Protein AF-A0A2M8KRE9-F1 (afdb_monomer_lite)

Foldseek 3Di:
DDDPVRQDDPNDGDPSVVVVVVVVVCVVVVVVVVVVLVVLVVVLVVQCVPCVPPPVSVVVSVVSVVVSVVVVVVVVVVVVVQVVCCVVVVDPASVPPDPPPPDDPDDD

Radius of gyration: 21.57 Å; chains: 1; bounding box: 61×24×48 Å

pLDDT: mean 78.12, std 12.67, range [42.03, 93.44]

InterPro domains:
  IPR043993 Type IV secretion system pilin [PF18895] (19-81)

Structure (mmCIF, N/CA/C/O backbone):
data_AF-A0A2M8KRE9-F1
#
_entry.id   AF-A0A2M8KRE9-F1
#
loop_
_atom_site.group_PDB
_atom_site.id
_atom_site.type_symbol
_atom_site.label_atom_id
_atom_site.label_alt_id
_atom_site.label_comp_id
_atom_site.label_asym_id
_atom_site.label_entity_id
_atom_site.label_seq_id
_atom_site.pdbx_PDB_ins_code
_atom_site.Cartn_x
_atom_site.Cartn_y
_atom_site.Cartn_z
_atom_site.occupancy
_atom_site.B_iso_or_equiv
_atom_site.auth_seq_id
_atom_site.auth_comp_id
_atom_site.auth_asym_id
_atom_site.auth_atom_id
_atom_site.pdbx_PDB_model_num
ATOM 1 N N . MET A 1 1 ? 14.482 -9.818 -9.247 1.00 49.56 1 MET A N 1
ATOM 2 C CA . MET A 1 1 ? 14.696 -8.693 -8.312 1.00 49.56 1 MET A CA 1
ATOM 3 C C . MET A 1 1 ? 15.951 -7.967 -8.750 1.00 49.56 1 MET A C 1
ATOM 5 O O . MET A 1 1 ? 17.040 -8.507 -8.597 1.00 49.56 1 MET A O 1
ATOM 9 N N . THR A 1 2 ? 15.795 -6.813 -9.393 1.00 62.12 2 THR A N 1
ATOM 10 C CA . THR A 1 2 ? 16.919 -5.951 -9.765 1.00 62.12 2 THR A CA 1
ATOM 11 C C . THR A 1 2 ? 17.538 -5.395 -8.484 1.00 62.12 2 THR A C 1
ATOM 13 O O . THR A 1 2 ? 16.843 -4.934 -7.582 1.00 62.12 2 THR A O 1
ATOM 16 N N . THR A 1 3 ? 18.853 -5.512 -8.353 1.00 73.44 3 THR A N 1
ATOM 17 C CA . THR A 1 3 ? 19.605 -4.929 -7.239 1.00 73.44 3 THR A CA 1
ATOM 18 C C . THR A 1 3 ? 20.504 -3.829 -7.776 1.00 73.44 3 THR A C 1
ATOM 20 O O . THR A 1 3 ? 20.778 -3.772 -8.976 1.00 73.44 3 THR A O 1
ATOM 23 N N . TRP A 1 4 ? 21.006 -2.979 -6.882 1.00 73.62 4 TRP A N 1
ATOM 24 C CA . TRP A 1 4 ? 21.969 -1.931 -7.225 1.00 73.62 4 TRP A CA 1
ATOM 25 C C . TRP A 1 4 ? 23.201 -2.458 -7.977 1.00 73.62 4 TRP A C 1
ATOM 27 O O . TRP A 1 4 ? 23.797 -1.709 -8.734 1.00 73.62 4 TRP A O 1
ATOM 37 N N . SER A 1 5 ? 23.554 -3.740 -7.826 1.00 70.12 5 SER A N 1
ATOM 38 C CA . SER A 1 5 ? 24.690 -4.370 -8.513 1.00 70.12 5 SER A CA 1
ATOM 39 C C . SER A 1 5 ? 24.396 -4.818 -9.947 1.00 70.12 5 SER A C 1
ATOM 41 O O . SER A 1 5 ? 25.319 -4.912 -10.741 1.00 70.12 5 SER A O 1
ATOM 43 N N . ASN A 1 6 ? 23.133 -5.092 -10.290 1.00 76.00 6 ASN A N 1
ATOM 44 C CA . ASN A 1 6 ? 22.752 -5.702 -11.575 1.00 76.00 6 ASN A CA 1
ATOM 45 C C . ASN A 1 6 ? 22.023 -4.727 -12.518 1.00 76.00 6 ASN A C 1
ATOM 47 O O . ASN A 1 6 ? 21.449 -5.143 -13.522 1.00 76.00 6 ASN A O 1
ATOM 51 N N . CYS A 1 7 ? 21.978 -3.435 -12.174 1.00 79.06 7 CYS A N 1
ATOM 52 C CA . CYS A 1 7 ? 21.282 -2.412 -12.961 1.00 79.06 7 CYS A CA 1
ATOM 53 C C . CYS A 1 7 ? 22.228 -1.454 -13.717 1.00 79.06 7 CYS A C 1
ATOM 55 O O . CYS A 1 7 ? 21.768 -0.687 -14.569 1.00 79.06 7 CYS A O 1
ATOM 57 N N . LEU A 1 8 ? 23.537 -1.513 -13.440 1.00 83.62 8 LEU A N 1
ATOM 58 C CA . LEU A 1 8 ? 24.578 -0.760 -14.142 1.00 83.62 8 LEU A CA 1
ATOM 59 C C . LEU A 1 8 ? 25.226 -1.661 -15.196 1.00 83.62 8 LEU A C 1
ATOM 61 O O . LEU A 1 8 ? 25.680 -2.754 -14.870 1.00 83.62 8 LEU A O 1
ATOM 65 N N . ILE A 1 9 ? 25.297 -1.188 -16.437 1.00 77.62 9 ILE A N 1
ATOM 66 C CA . ILE A 1 9 ? 26.113 -1.793 -17.496 1.00 77.62 9 ILE A CA 1
ATOM 67 C C . ILE A 1 9 ? 27.133 -0.725 -17.884 1.00 77.62 9 ILE A C 1
ATOM 69 O O . ILE A 1 9 ? 26.753 0.425 -18.086 1.00 77.62 9 ILE A O 1
ATOM 73 N N . ASP A 1 10 ? 28.423 -1.062 -17.882 1.00 75.06 10 ASP A N 1
ATOM 74 C CA . ASP A 1 10 ? 29.524 -0.149 -18.238 1.00 75.06 10 ASP A CA 1
ATOM 75 C C . ASP A 1 10 ? 29.553 1.183 -17.460 1.00 75.06 10 ASP A C 1
ATOM 77 O O . ASP A 1 10 ? 29.964 2.226 -17.965 1.00 75.06 10 ASP A O 1
ATOM 81 N N . GLY A 1 11 ? 29.101 1.168 -16.201 1.00 75.19 11 GLY A N 1
ATOM 82 C CA . GLY A 1 11 ? 29.114 2.345 -15.326 1.00 75.19 11 GLY A CA 1
ATOM 83 C C . GLY A 1 11 ? 28.034 3.390 -15.627 1.00 75.19 11 GLY A C 1
ATOM 84 O O . GLY A 1 11 ? 27.979 4.406 -14.932 1.00 75.19 11 GLY A O 1
ATOM 85 N N . VAL A 1 12 ? 27.143 3.145 -16.596 1.00 78.75 12 VAL A N 1
ATOM 86 C CA . VAL A 1 12 ? 25.974 4.000 -16.841 1.00 78.75 12 VAL A CA 1
ATOM 87 C C . VAL A 1 12 ? 24.715 3.434 -16.164 1.00 78.75 12 VAL A C 1
ATOM 89 O O . VAL A 1 12 ? 24.422 2.239 -16.286 1.00 78.75 12 VAL A O 1
ATOM 92 N N . PRO A 1 13 ? 23.936 4.261 -15.437 1.00 78.12 13 PRO A N 1
ATOM 93 C CA . PRO A 1 13 ? 22.654 3.838 -14.882 1.00 78.12 13 PRO A CA 1
ATOM 94 C C . PRO A 1 13 ? 21.640 3.591 -16.004 1.00 78.12 13 PRO A C 1
ATOM 96 O O . PRO A 1 13 ? 21.277 4.510 -16.738 1.00 78.12 13 PRO A O 1
ATOM 99 N N . THR A 1 14 ? 21.152 2.356 -16.131 1.00 80.12 14 THR A N 1
ATOM 100 C CA . THR A 1 14 ? 20.064 2.035 -17.070 1.00 80.12 14 THR A CA 1
ATOM 101 C C . THR A 1 14 ? 18.693 2.326 -16.446 1.00 80.12 14 THR A C 1
ATOM 103 O O . THR A 1 14 ? 18.570 2.494 -15.230 1.00 80.12 14 THR A O 1
ATOM 106 N N . LEU A 1 15 ? 17.623 2.321 -17.255 1.00 81.00 15 LEU A N 1
ATOM 107 C CA . LEU A 1 15 ? 16.232 2.439 -16.777 1.00 81.00 15 LEU A CA 1
ATOM 108 C C . LEU A 1 15 ? 15.878 1.401 -15.690 1.00 81.00 15 LEU A C 1
ATOM 110 O O . LEU A 1 15 ? 15.011 1.663 -14.859 1.00 81.00 15 LEU A O 1
ATOM 114 N N . LYS A 1 16 ? 16.593 0.266 -15.623 1.00 75.81 16 LYS A N 1
ATOM 115 C CA . LYS A 1 16 ? 16.430 -0.731 -14.554 1.00 75.81 16 LYS A CA 1
ATOM 116 C C . LYS A 1 16 ? 16.856 -0.220 -13.174 1.00 75.81 16 LYS A C 1
ATOM 118 O O . LYS A 1 16 ? 16.315 -0.680 -12.176 1.00 75.81 16 LYS A O 1
ATOM 123 N N . CYS A 1 17 ? 17.798 0.724 -13.075 1.00 80.88 17 CYS A N 1
ATOM 124 C CA . CYS A 1 17 ? 18.164 1.304 -11.775 1.00 80.88 17 CYS A CA 1
ATOM 125 C C . CYS A 1 17 ? 17.052 2.203 -11.223 1.00 80.88 17 CYS A C 1
ATOM 127 O O . CYS A 1 17 ? 16.870 2.288 -10.009 1.00 80.88 17 CYS A O 1
ATOM 129 N N . LEU A 1 18 ? 16.281 2.847 -12.105 1.00 83.31 18 LEU A N 1
ATOM 130 C CA . LEU A 1 18 ? 15.134 3.652 -11.697 1.00 83.31 18 LEU A CA 1
ATOM 131 C C . LEU A 1 18 ? 14.049 2.771 -11.053 1.00 83.31 18 LEU A C 1
ATOM 133 O O . LEU A 1 18 ? 13.475 3.154 -10.037 1.00 83.31 18 LEU A O 1
ATOM 137 N N . GLU A 1 19 ? 13.837 1.562 -11.577 1.00 81.56 19 GLU A N 1
ATOM 138 C CA . GLU A 1 19 ? 12.924 0.565 -11.000 1.00 81.56 19 GLU A CA 1
ATOM 139 C C . GLU A 1 19 ? 13.298 0.195 -9.554 1.00 81.56 19 GLU A C 1
ATOM 141 O O . GLU A 1 19 ? 12.420 0.138 -8.698 1.00 81.56 19 GLU A O 1
ATOM 146 N N . VAL A 1 20 ? 14.593 0.040 -9.244 1.00 82.38 20 VAL A N 1
ATOM 147 C CA . VAL A 1 20 ? 15.075 -0.254 -7.876 1.00 82.38 20 VAL A CA 1
ATOM 148 C C . VAL A 1 20 ? 14.706 0.867 -6.901 1.00 82.38 20 VAL A C 1
ATOM 150 O O . VAL A 1 20 ? 14.249 0.606 -5.786 1.00 82.38 20 VAL A O 1
ATOM 153 N N . VAL A 1 21 ? 14.873 2.123 -7.325 1.00 85.75 21 VAL A N 1
ATOM 154 C CA . VAL A 1 21 ? 14.518 3.300 -6.519 1.00 85.75 21 VAL A CA 1
ATOM 155 C C . VAL A 1 21 ? 13.014 3.343 -6.269 1.00 85.75 21 VAL A C 1
ATOM 157 O O . VAL A 1 21 ? 12.590 3.468 -5.117 1.00 85.75 21 VAL A O 1
ATOM 160 N N . PHE A 1 22 ? 12.209 3.185 -7.324 1.00 86.00 22 PHE A N 1
ATOM 161 C CA . PHE A 1 22 ? 10.754 3.146 -7.201 1.00 86.00 22 PHE A CA 1
ATOM 162 C C . PHE A 1 22 ? 10.299 2.008 -6.293 1.00 86.00 22 PHE A C 1
ATOM 164 O O . PHE A 1 22 ? 9.519 2.253 -5.376 1.00 86.00 22 PHE A O 1
ATOM 171 N N . GLN A 1 23 ? 10.820 0.796 -6.479 1.00 84.50 23 GLN A N 1
ATOM 172 C CA . GLN A 1 23 ? 10.462 -0.357 -5.660 1.00 84.50 23 GLN A CA 1
ATOM 173 C C . GLN A 1 23 ? 10.779 -0.118 -4.181 1.00 84.50 23 GLN A C 1
ATOM 175 O O . GLN A 1 23 ? 9.935 -0.381 -3.328 1.00 84.50 23 GLN A O 1
ATOM 180 N N . ASN A 1 24 ? 11.962 0.409 -3.860 1.00 86.31 24 ASN A N 1
ATOM 181 C CA . ASN A 1 24 ? 12.338 0.672 -2.472 1.00 86.31 24 ASN A CA 1
ATOM 182 C C . ASN A 1 24 ? 11.448 1.749 -1.827 1.00 86.31 24 ASN A C 1
ATOM 184 O O . ASN A 1 24 ? 11.053 1.616 -0.671 1.00 86.31 24 ASN A O 1
ATOM 188 N N . ILE A 1 25 ? 11.079 2.786 -2.584 1.00 88.81 25 ILE A N 1
ATOM 189 C CA . ILE A 1 25 ? 10.164 3.843 -2.129 1.00 88.81 25 ILE A CA 1
ATOM 190 C C . ILE A 1 25 ? 8.749 3.297 -1.922 1.00 88.81 25 ILE A C 1
ATOM 192 O O . ILE A 1 25 ? 8.143 3.552 -0.883 1.00 88.81 25 ILE A O 1
ATOM 196 N N . LEU A 1 26 ? 8.230 2.520 -2.874 1.00 87.50 26 LEU A N 1
ATOM 197 C CA . LEU A 1 26 ? 6.919 1.875 -2.786 1.00 87.50 26 LEU A CA 1
ATOM 198 C C . LEU A 1 26 ? 6.851 0.890 -1.617 1.00 87.50 26 LEU A C 1
ATOM 200 O O . LEU A 1 26 ? 5.849 0.872 -0.910 1.00 87.50 26 LEU A O 1
ATOM 204 N N . LEU A 1 27 ? 7.909 0.114 -1.370 1.00 86.44 27 LEU A N 1
ATOM 205 C CA . LEU A 1 27 ? 7.986 -0.789 -0.219 1.00 86.44 27 LEU A CA 1
ATOM 206 C C . LEU A 1 27 ? 8.064 -0.024 1.105 1.00 86.44 27 LEU A C 1
ATOM 208 O O . LEU A 1 27 ? 7.361 -0.380 2.049 1.00 86.44 27 LEU A O 1
ATOM 212 N N . ALA A 1 28 ? 8.861 1.044 1.177 1.00 88.88 28 ALA A N 1
ATOM 213 C CA . ALA A 1 28 ? 8.960 1.876 2.374 1.00 88.88 28 ALA A CA 1
ATOM 214 C C . ALA A 1 28 ? 7.625 2.569 2.700 1.00 88.88 28 ALA A C 1
ATOM 216 O O . ALA A 1 28 ? 7.147 2.507 3.834 1.00 88.88 28 ALA A O 1
ATOM 217 N N . LEU A 1 29 ? 6.988 3.183 1.697 1.00 89.31 29 LEU A N 1
ATOM 218 C CA . LEU A 1 29 ? 5.678 3.822 1.837 1.00 89.31 29 LEU A CA 1
ATOM 219 C C . LEU A 1 29 ? 4.581 2.795 2.123 1.00 89.31 29 LEU A C 1
ATOM 221 O O . LEU A 1 29 ? 3.775 2.998 3.025 1.00 89.31 29 LEU A O 1
ATOM 225 N N . GLY A 1 30 ? 4.564 1.681 1.392 1.00 87.62 30 GLY A N 1
ATOM 226 C CA . GLY A 1 30 ? 3.598 0.600 1.564 1.00 87.62 30 GLY A CA 1
ATOM 227 C C . GLY A 1 30 ? 3.662 -0.011 2.960 1.00 87.62 30 GLY A C 1
ATOM 228 O O . GLY A 1 30 ? 2.625 -0.182 3.598 1.00 87.62 30 GLY A O 1
ATOM 229 N N . GLY A 1 31 ? 4.869 -0.254 3.477 1.00 88.38 31 GLY A N 1
ATOM 230 C CA . GLY A 1 31 ? 5.076 -0.714 4.849 1.00 88.38 31 GLY A CA 1
ATOM 231 C C . GLY A 1 31 ? 4.546 0.279 5.885 1.00 88.38 31 GLY A C 1
ATOM 232 O O . GLY A 1 31 ? 3.829 -0.115 6.804 1.00 88.38 31 GLY A O 1
ATOM 233 N N . LEU A 1 32 ? 4.820 1.576 5.707 1.00 90.75 32 LEU A N 1
ATOM 234 C CA . LEU A 1 32 ? 4.308 2.622 6.597 1.00 90.75 32 LEU A CA 1
ATOM 235 C C . LEU A 1 32 ? 2.773 2.699 6.572 1.00 90.75 32 LEU A C 1
ATOM 237 O O . LEU A 1 32 ? 2.137 2.747 7.626 1.00 90.75 32 LEU A O 1
ATOM 241 N N . ILE A 1 33 ? 2.175 2.668 5.379 1.00 88.56 33 ILE A N 1
ATOM 242 C CA . ILE A 1 33 ? 0.719 2.668 5.190 1.00 88.56 33 ILE A CA 1
ATOM 243 C C . ILE A 1 33 ? 0.101 1.458 5.884 1.00 88.56 33 ILE A C 1
ATOM 245 O O . ILE A 1 33 ? -0.895 1.614 6.584 1.00 88.56 33 ILE A O 1
ATOM 249 N N . PHE A 1 34 ? 0.700 0.274 5.744 1.00 86.38 34 PHE A N 1
ATOM 250 C CA . PHE A 1 34 ? 0.191 -0.957 6.346 1.00 86.38 34 PHE A CA 1
ATOM 251 C C . PHE A 1 34 ? 0.156 -0.885 7.879 1.00 86.38 34 PHE A C 1
ATOM 253 O O . PHE A 1 34 ? -0.843 -1.257 8.496 1.00 86.38 34 PHE A O 1
ATOM 260 N N . VAL A 1 35 ? 1.205 -0.335 8.500 1.00 91.69 35 VAL A N 1
ATOM 261 C CA . VAL A 1 35 ? 1.254 -0.116 9.956 1.00 91.69 35 VAL A CA 1
ATOM 262 C C . VAL A 1 35 ? 0.166 0.863 10.403 1.00 91.69 35 VAL A C 1
ATOM 264 O O . VAL A 1 35 ? -0.559 0.588 11.360 1.00 91.69 35 VAL A O 1
ATOM 267 N N . ILE A 1 36 ? 0.001 1.980 9.689 1.00 88.44 36 ILE A N 1
ATOM 268 C CA . ILE A 1 36 ? -1.041 2.977 9.980 1.00 88.44 36 ILE A CA 1
ATOM 269 C C . ILE A 1 36 ? -2.441 2.359 9.845 1.00 88.44 36 ILE A C 1
ATOM 271 O O . ILE A 1 36 ? -3.300 2.582 10.700 1.00 88.44 36 ILE A O 1
ATOM 275 N N . LEU A 1 37 ? -2.659 1.546 8.808 1.00 86.81 37 LEU A N 1
ATOM 276 C CA . LEU A 1 37 ? -3.914 0.833 8.571 1.00 86.81 37 LEU A CA 1
ATOM 277 C C . LEU A 1 37 ? -4.246 -0.098 9.740 1.00 86.81 37 LEU A C 1
ATOM 279 O O . LEU A 1 37 ? -5.378 -0.093 10.214 1.00 86.81 37 LEU A O 1
ATOM 283 N N . LEU A 1 38 ? -3.257 -0.834 10.255 1.00 88.69 38 LEU A N 1
ATOM 284 C CA . LEU A 1 38 ? -3.423 -1.697 11.426 1.00 88.69 38 LEU A CA 1
ATOM 285 C C . LEU A 1 38 ? -3.840 -0.905 12.674 1.00 88.69 38 LEU A C 1
ATOM 287 O O . LEU A 1 38 ? -4.774 -1.296 13.375 1.00 88.69 38 LEU A O 1
ATOM 291 N N . VAL A 1 39 ? -3.194 0.236 12.931 1.00 88.94 39 VAL A N 1
ATOM 292 C CA . VAL A 1 39 ? -3.520 1.100 14.080 1.00 88.94 39 VAL A CA 1
ATOM 293 C C . VAL A 1 39 ? -4.936 1.670 13.961 1.00 88.94 39 VAL A C 1
ATOM 295 O O . VAL A 1 39 ? -5.709 1.606 14.917 1.00 88.94 39 VAL A O 1
ATOM 298 N N . LEU A 1 40 ? -5.307 2.182 12.784 1.00 84.31 40 LEU A N 1
ATOM 299 C CA . LEU A 1 40 ? -6.655 2.690 12.504 1.00 84.31 40 LEU A CA 1
ATOM 300 C C . LEU A 1 40 ? -7.713 1.589 12.572 1.00 84.31 40 LEU A C 1
ATOM 302 O O . LEU A 1 40 ? -8.827 1.848 13.021 1.00 84.31 40 LEU A O 1
ATOM 306 N N . PHE A 1 41 ? -7.375 0.366 12.166 1.00 84.62 41 PHE A N 1
ATOM 307 C CA . PHE A 1 41 ? -8.271 -0.780 12.246 1.00 84.62 41 PHE A CA 1
ATOM 308 C C . PHE A 1 41 ? -8.571 -1.144 13.702 1.00 84.62 41 PHE A C 1
ATOM 310 O O . PHE A 1 41 ? -9.738 -1.292 14.069 1.00 84.62 41 PHE A O 1
ATOM 317 N N . ILE A 1 42 ? -7.544 -1.209 14.555 1.00 87.56 42 ILE A N 1
ATOM 318 C CA . ILE A 1 42 ? -7.711 -1.465 15.993 1.00 87.56 42 ILE A CA 1
ATOM 319 C C . ILE A 1 42 ? -8.495 -0.319 16.645 1.00 87.56 42 ILE A C 1
ATOM 321 O O . ILE A 1 42 ? -9.498 -0.559 17.318 1.00 87.56 42 ILE A O 1
ATOM 325 N N . TYR A 1 43 ? -8.095 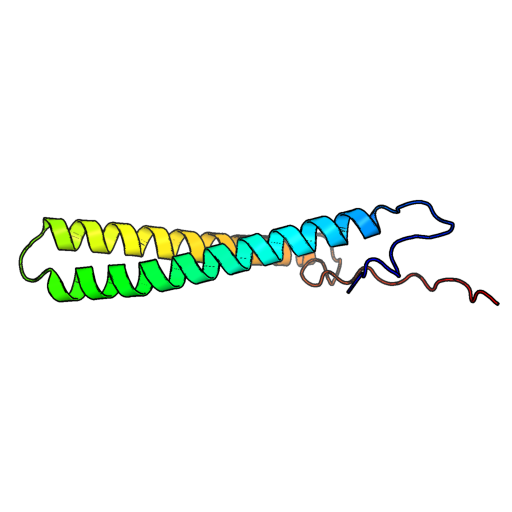0.932 16.403 1.00 83.94 43 TYR A N 1
ATOM 326 C CA . TYR A 1 43 ? -8.749 2.102 16.992 1.00 83.94 43 TYR A CA 1
ATOM 327 C C . TYR A 1 43 ? -10.205 2.255 16.528 1.00 83.94 43 TYR A C 1
ATOM 329 O O . TYR A 1 43 ? -11.098 2.515 17.336 1.00 83.94 43 TYR A O 1
ATOM 337 N N . GLY A 1 44 ? -10.471 2.041 15.239 1.00 80.75 44 GLY A N 1
ATOM 338 C CA . GLY A 1 44 ? -11.810 2.068 14.655 1.00 80.75 44 GLY A CA 1
ATOM 339 C C . GLY A 1 44 ? -12.702 0.955 15.203 1.00 80.75 44 GLY A C 1
ATOM 340 O O . GLY A 1 44 ? -13.848 1.220 15.567 1.00 80.75 44 GLY A O 1
ATOM 341 N N . SER A 1 45 ? -12.159 -0.259 15.352 1.00 80.88 45 SER A N 1
ATOM 342 C CA . SER A 1 45 ? -12.879 -1.400 15.931 1.00 80.88 45 SER A CA 1
ATOM 343 C C . SER A 1 45 ? -13.249 -1.144 17.392 1.00 80.88 45 SER A C 1
ATOM 345 O O . SER A 1 45 ? -14.413 -1.287 17.764 1.00 80.88 45 SER A O 1
ATOM 347 N N . ILE A 1 46 ? -12.300 -0.677 18.212 1.00 83.75 46 ILE A N 1
ATOM 348 C CA . ILE A 1 46 ? -12.565 -0.346 19.621 1.00 83.75 46 ILE A CA 1
ATOM 349 C C . ILE A 1 46 ? -13.596 0.783 19.720 1.00 83.75 46 ILE A C 1
ATOM 351 O O . ILE A 1 46 ? -14.514 0.696 20.533 1.00 83.75 46 ILE A O 1
ATOM 355 N N . THR A 1 47 ? -13.496 1.809 18.870 1.00 80.75 47 THR A N 1
ATOM 356 C CA . THR A 1 47 ? -14.421 2.955 18.867 1.00 80.75 47 THR A CA 1
ATOM 357 C C . THR A 1 47 ? -15.852 2.550 18.512 1.00 80.75 47 THR A C 1
ATOM 359 O O . THR A 1 47 ? -16.787 3.070 19.114 1.00 80.75 47 THR A O 1
ATOM 362 N N . ILE A 1 48 ? -16.043 1.612 17.576 1.00 78.94 48 ILE A N 1
ATOM 363 C CA . ILE A 1 48 ? -17.369 1.060 17.249 1.00 78.94 48 ILE A CA 1
ATOM 364 C C . ILE A 1 48 ? -17.920 0.240 18.420 1.00 78.94 48 ILE A C 1
ATOM 366 O O . ILE A 1 48 ? -19.081 0.408 18.784 1.00 78.94 48 ILE A O 1
ATOM 370 N N . LEU A 1 49 ? -17.092 -0.612 19.033 1.00 81.88 49 LEU A N 1
ATOM 371 C CA . LEU A 1 49 ? -17.511 -1.498 20.125 1.00 81.88 49 LEU A CA 1
ATOM 372 C C . LEU A 1 49 ? -17.830 -0.737 21.423 1.00 81.88 49 LEU A C 1
ATOM 374 O O . LEU A 1 49 ? -18.732 -1.124 22.158 1.00 81.88 49 LEU A O 1
ATOM 378 N N . THR A 1 50 ? -17.131 0.369 21.692 1.00 83.25 50 THR A N 1
ATOM 379 C CA . THR A 1 50 ? -17.369 1.234 22.866 1.00 83.25 50 THR A CA 1
ATOM 380 C C . THR A 1 50 ? -18.333 2.393 22.599 1.00 83.25 50 THR A C 1
ATOM 382 O O . THR A 1 50 ? -18.551 3.224 23.482 1.00 83.25 50 THR A O 1
ATOM 385 N N . ALA A 1 51 ? -18.938 2.474 21.408 1.00 75.81 51 ALA A N 1
ATOM 386 C CA . ALA A 1 51 ? -19.860 3.557 21.065 1.00 75.81 51 ALA A CA 1
ATOM 387 C C . ALA A 1 51 ? -21.177 3.510 21.861 1.00 75.81 51 ALA A C 1
ATOM 389 O O . ALA A 1 51 ? -21.764 4.568 22.089 1.00 75.81 51 ALA A O 1
ATOM 390 N N . GLY A 1 52 ? -21.620 2.331 22.317 1.00 79.56 52 GLY A 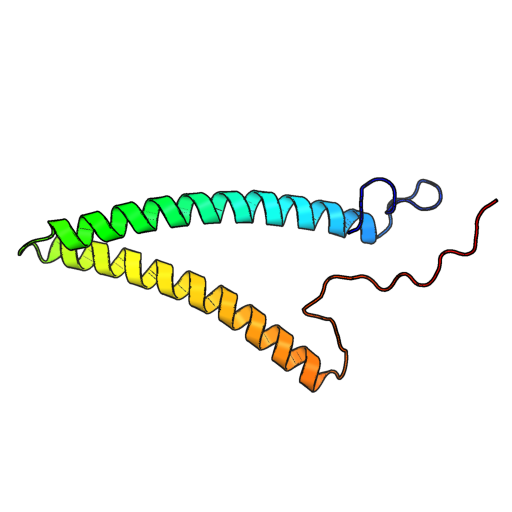N 1
ATOM 391 C CA . GLY A 1 52 ? -22.890 2.176 23.038 1.00 79.56 52 GLY A CA 1
ATOM 392 C C . GLY A 1 52 ? -24.059 2.795 22.259 1.00 79.56 52 GLY A C 1
ATOM 393 O O . GLY A 1 52 ? -24.264 2.460 21.096 1.00 79.56 52 GLY A O 1
ATOM 394 N N . ASP A 1 53 ? -24.774 3.735 22.887 1.00 71.19 53 ASP A N 1
ATOM 395 C CA . ASP A 1 53 ? -25.883 4.511 22.292 1.00 71.19 53 ASP A CA 1
ATOM 396 C C . ASP A 1 53 ? -25.418 5.839 21.639 1.00 71.19 53 ASP A C 1
ATOM 398 O O . ASP A 1 53 ? -26.182 6.560 21.006 1.00 71.19 53 ASP A O 1
ATOM 402 N N . ASN A 1 54 ? -24.133 6.205 21.741 1.00 78.38 54 ASN A N 1
ATOM 403 C CA . ASN A 1 54 ? -23.656 7.472 21.189 1.00 78.38 54 ASN A CA 1
ATOM 404 C C . ASN A 1 54 ? -23.559 7.409 19.651 1.00 78.38 54 ASN A C 1
ATOM 406 O O . ASN A 1 54 ? -22.542 7.001 19.075 1.00 78.38 54 ASN A O 1
ATOM 410 N N . ALA A 1 55 ? -24.618 7.886 18.991 1.00 77.69 55 ALA A N 1
ATOM 411 C CA . ALA A 1 55 ? -24.742 7.960 17.537 1.00 77.69 55 ALA A CA 1
ATOM 412 C C . ALA A 1 55 ? -23.570 8.692 16.854 1.00 77.69 55 ALA A C 1
ATOM 414 O O . ALA A 1 55 ? -23.212 8.367 15.719 1.00 77.69 55 ALA A O 1
ATOM 415 N N . GLU A 1 56 ? -22.926 9.645 17.534 1.00 79.00 56 GLU A N 1
ATOM 416 C CA . GLU A 1 56 ? -21.796 10.396 16.988 1.00 79.00 56 GLU A CA 1
ATOM 417 C C . GLU A 1 56 ? -20.527 9.533 16.896 1.00 79.00 56 GLU A C 1
ATOM 419 O O . GLU A 1 56 ? -19.832 9.541 15.874 1.00 79.00 56 GLU A O 1
ATOM 424 N N . LYS A 1 57 ? -20.251 8.728 17.930 1.00 75.62 57 LYS A N 1
ATOM 425 C CA . LYS A 1 57 ? -19.124 7.779 17.935 1.00 75.62 57 LYS A CA 1
ATOM 426 C C . LYS A 1 57 ? -19.347 6.637 16.952 1.00 75.62 57 LYS A C 1
ATOM 428 O O . LYS A 1 57 ? -18.414 6.247 16.250 1.00 75.62 5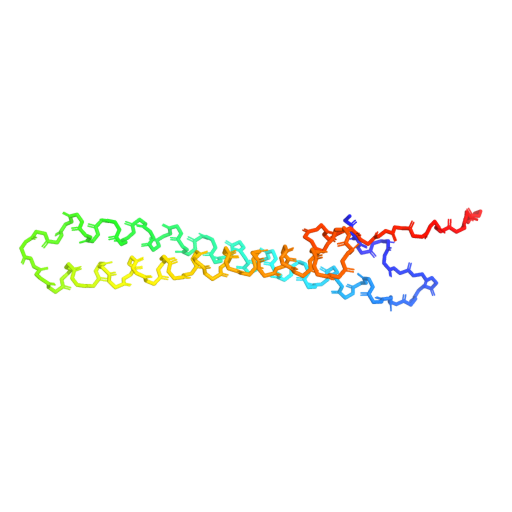7 LYS A O 1
ATOM 433 N N . LEU A 1 58 ? -20.591 6.173 16.827 1.00 78.88 58 LEU A N 1
ATOM 434 C CA . LEU A 1 58 ? -20.963 5.156 15.847 1.00 78.88 58 LEU A CA 1
ATOM 435 C C . LEU A 1 58 ? -20.771 5.668 14.408 1.00 78.88 58 LEU A C 1
ATOM 437 O O . LEU A 1 58 ? -20.213 4.969 13.563 1.00 78.88 58 LEU A O 1
ATOM 441 N N . LYS A 1 59 ? -21.176 6.915 14.132 1.00 80.62 59 LYS A N 1
ATOM 442 C CA . LYS A 1 59 ? -20.995 7.557 12.821 1.00 80.62 59 LYS A CA 1
ATOM 443 C C . LYS A 1 59 ? -19.516 7.773 12.490 1.00 80.62 59 LYS A C 1
ATOM 445 O O . LYS A 1 59 ? -19.107 7.489 11.365 1.00 80.62 59 LYS A O 1
ATOM 450 N N . LYS A 1 60 ? -18.705 8.207 13.463 1.00 78.12 60 LYS A N 1
ATOM 451 C CA . LYS A 1 60 ? -17.242 8.334 13.311 1.00 78.12 60 LYS A CA 1
ATOM 452 C C . LYS A 1 60 ? -16.579 6.985 13.023 1.00 78.12 60 LYS A C 1
ATOM 454 O O . LYS A 1 60 ? -15.816 6.883 12.067 1.00 78.12 60 LYS A O 1
ATOM 459 N N . GLY A 1 61 ? -16.931 5.942 13.777 1.00 76.50 61 GLY A N 1
ATOM 460 C CA . GLY A 1 61 ? -16.433 4.584 13.554 1.00 76.50 61 GLY A CA 1
ATOM 461 C C . GLY A 1 61 ? -16.780 4.046 12.163 1.00 76.50 61 GLY A C 1
ATOM 462 O O . GLY A 1 61 ? -15.899 3.578 11.445 1.00 76.50 61 GLY A O 1
ATOM 463 N N . LYS A 1 62 ? -18.037 4.202 11.725 1.00 77.81 62 LYS A N 1
ATOM 464 C CA . LYS A 1 62 ? -18.464 3.836 10.361 1.00 77.81 62 LYS A CA 1
ATOM 465 C C . LYS A 1 62 ? -17.742 4.634 9.276 1.00 77.81 62 LYS A C 1
ATOM 467 O O . LYS A 1 62 ? -17.453 4.075 8.221 1.00 77.81 62 LYS A O 1
ATOM 472 N N . GLY A 1 63 ? -17.426 5.906 9.525 1.00 82.12 63 GLY A N 1
ATOM 473 C CA . GLY A 1 63 ? -16.627 6.728 8.613 1.00 82.12 63 GLY A CA 1
ATOM 474 C C . GLY A 1 63 ? -15.223 6.159 8.400 1.00 82.12 63 GLY A C 1
ATOM 475 O O . GLY A 1 63 ? -14.815 5.965 7.258 1.00 82.12 63 GLY A O 1
ATOM 476 N N . ILE A 1 64 ? -14.532 5.811 9.491 1.00 82.88 64 ILE A N 1
ATOM 477 C CA . ILE A 1 64 ? -13.198 5.183 9.455 1.00 82.88 64 ILE A CA 1
ATOM 478 C C . ILE A 1 64 ? -13.259 3.805 8.781 1.00 82.88 64 ILE A C 1
ATOM 480 O O . ILE A 1 64 ? -12.387 3.443 7.997 1.00 82.88 64 ILE A O 1
ATOM 484 N N . PHE A 1 65 ? -14.309 3.032 9.053 1.00 80.94 65 PHE A N 1
ATOM 485 C CA . PHE A 1 65 ? -14.473 1.706 8.462 1.00 80.94 65 PHE A CA 1
ATOM 486 C C . PHE A 1 65 ? -14.738 1.778 6.951 1.00 80.94 65 PHE A C 1
ATOM 488 O O . PHE A 1 65 ? -14.165 1.022 6.173 1.00 80.94 65 PHE A O 1
ATOM 495 N N . THR A 1 66 ? -15.568 2.730 6.519 1.00 84.62 66 THR A N 1
ATOM 496 C CA . THR A 1 66 ? -15.878 2.934 5.097 1.00 84.62 66 THR A CA 1
ATOM 497 C C . THR A 1 66 ? -14.646 3.405 4.329 1.00 84.62 66 THR A C 1
ATOM 499 O O . THR A 1 66 ? -14.379 2.893 3.246 1.00 84.62 66 THR A O 1
ATOM 502 N N . SER A 1 67 ? -13.854 4.328 4.887 1.00 83.81 67 SER A N 1
ATOM 503 C CA . SER A 1 67 ? -12.612 4.770 4.242 1.00 83.81 67 SER A CA 1
ATOM 504 C C . SER A 1 67 ? -11.575 3.646 4.144 1.00 83.81 67 SER A C 1
ATOM 506 O O . SER A 1 67 ? -10.923 3.518 3.108 1.00 83.81 67 SER A O 1
ATOM 508 N N . ALA A 1 68 ? -11.473 2.785 5.162 1.00 82.81 68 ALA A N 1
ATOM 509 C CA . ALA A 1 68 ? -10.620 1.599 5.116 1.00 82.81 68 ALA A CA 1
ATOM 510 C C . ALA A 1 68 ? -11.050 0.621 4.006 1.00 82.81 68 ALA A C 1
ATOM 512 O O . ALA A 1 68 ? -10.207 0.170 3.230 1.00 82.81 68 ALA A O 1
ATOM 513 N N . ILE A 1 69 ? -12.355 0.345 3.875 1.00 87.56 69 ILE A N 1
ATOM 514 C CA . ILE A 1 69 ? -12.889 -0.502 2.794 1.00 87.56 69 ILE A CA 1
ATOM 515 C C . ILE A 1 69 ? -12.573 0.104 1.426 1.00 87.56 69 ILE A C 1
ATOM 517 O O . ILE A 1 69 ? -12.105 -0.611 0.545 1.00 87.56 69 ILE A O 1
ATOM 521 N N . ILE A 1 70 ? -12.784 1.411 1.245 1.00 89.62 70 ILE A N 1
ATOM 522 C CA . ILE A 1 70 ? -12.484 2.092 -0.022 1.00 89.62 70 ILE A CA 1
ATOM 523 C C . ILE A 1 70 ? -11.006 1.913 -0.392 1.00 89.62 70 ILE A C 1
ATOM 525 O O . ILE A 1 70 ? -10.710 1.589 -1.539 1.00 89.62 70 ILE A O 1
ATOM 529 N N . GLY A 1 71 ? -10.084 2.044 0.567 1.00 84.81 71 GLY A N 1
ATOM 530 C CA . GLY A 1 71 ? -8.656 1.809 0.328 1.00 84.81 71 GLY A CA 1
ATOM 531 C C . GLY A 1 71 ? -8.358 0.397 -0.188 1.00 84.81 71 GLY A C 1
ATOM 532 O O . GLY A 1 71 ? -7.647 0.237 -1.179 1.00 84.81 71 GLY A O 1
ATOM 533 N N . VAL A 1 72 ? -8.956 -0.628 0.428 1.00 86.88 72 VAL A N 1
ATOM 534 C CA . VAL A 1 72 ? -8.805 -2.028 -0.011 1.00 86.88 72 VAL A CA 1
ATOM 535 C C . VAL A 1 72 ? -9.407 -2.243 -1.400 1.00 86.88 72 VAL A C 1
ATOM 537 O O . VAL A 1 72 ? -8.788 -2.884 -2.250 1.00 86.88 72 VAL A O 1
ATOM 540 N N . VAL A 1 73 ? -10.587 -1.676 -1.656 1.00 93.44 73 VAL A N 1
ATOM 541 C CA . VAL A 1 73 ? -11.275 -1.784 -2.949 1.00 93.44 73 VAL A CA 1
ATOM 542 C C . VAL A 1 73 ? -10.465 -1.131 -4.066 1.00 93.44 73 VAL A C 1
ATOM 544 O O . VAL A 1 73 ? -10.406 -1.685 -5.157 1.00 93.44 73 VAL A O 1
ATOM 547 N N . VAL A 1 74 ? -9.800 -0.001 -3.814 1.00 92.50 74 VAL A N 1
ATOM 548 C CA . VAL A 1 74 ? -8.936 0.651 -4.812 1.00 92.50 74 VAL A CA 1
ATOM 549 C C . VAL A 1 74 ? -7.733 -0.228 -5.165 1.00 92.50 74 VAL A C 1
ATOM 551 O O . VAL A 1 74 ? -7.434 -0.393 -6.346 1.00 92.50 74 VAL A O 1
ATOM 554 N N . ILE A 1 75 ? -7.076 -0.840 -4.172 1.00 87.88 75 ILE A N 1
ATOM 555 C CA . ILE A 1 75 ? -5.940 -1.751 -4.408 1.00 87.88 75 ILE A CA 1
ATOM 556 C C . ILE A 1 75 ? -6.395 -2.984 -5.202 1.00 87.88 75 ILE A C 1
ATOM 558 O O . ILE A 1 75 ? -5.769 -3.351 -6.197 1.00 87.88 75 ILE A O 1
ATOM 562 N N . ALA A 1 76 ? -7.515 -3.594 -4.803 1.00 90.38 76 ALA A N 1
ATOM 563 C CA . ALA A 1 76 ? -8.096 -4.726 -5.519 1.00 90.38 76 ALA A CA 1
ATOM 564 C C . ALA A 1 76 ? -8.525 -4.341 -6.946 1.00 90.38 76 ALA A C 1
ATOM 566 O O . ALA A 1 76 ? -8.263 -5.076 -7.894 1.00 90.38 76 ALA A O 1
ATOM 567 N N . GLY A 1 77 ? -9.128 -3.163 -7.115 1.00 93.19 77 GLY A N 1
ATOM 568 C CA . GLY A 1 77 ? -9.540 -2.627 -8.408 1.00 93.19 77 GLY A CA 1
ATOM 569 C C . GLY A 1 77 ? -8.358 -2.407 -9.348 1.00 93.19 77 GLY A C 1
ATOM 570 O O . GLY A 1 77 ? -8.429 -2.799 -10.509 1.00 93.19 77 GLY A O 1
ATOM 571 N N . ALA A 1 78 ? -7.244 -1.869 -8.847 1.00 89.38 78 ALA A N 1
ATOM 572 C CA . ALA A 1 78 ? -6.018 -1.729 -9.630 1.00 89.38 78 ALA A CA 1
ATOM 573 C C . ALA A 1 78 ? -5.506 -3.088 -10.138 1.00 89.38 78 ALA A C 1
ATOM 575 O O . ALA A 1 78 ? -5.145 -3.207 -11.308 1.00 89.38 78 ALA A O 1
ATOM 576 N N . TYR A 1 79 ? -5.541 -4.130 -9.299 1.00 86.19 79 TYR A N 1
ATOM 577 C CA . TYR A 1 79 ? -5.152 -5.484 -9.706 1.00 86.19 79 TYR A CA 1
ATOM 578 C C . TYR A 1 79 ? -6.075 -6.056 -10.792 1.00 86.19 79 TYR A C 1
ATOM 580 O O . TYR A 1 79 ? -5.600 -6.599 -11.787 1.00 86.19 79 TYR A O 1
ATOM 588 N N . VAL A 1 80 ? -7.391 -5.869 -10.651 1.00 90.25 80 VAL A N 1
ATOM 589 C CA . VAL A 1 80 ? -8.370 -6.291 -11.667 1.00 90.25 80 VAL A CA 1
ATOM 590 C C . VAL A 1 80 ? -8.140 -5.573 -12.998 1.00 90.25 80 VAL A C 1
ATOM 592 O O . VAL A 1 80 ? -8.219 -6.204 -14.049 1.00 90.25 80 VAL A O 1
ATOM 595 N N . VAL A 1 81 ? -7.817 -4.276 -12.972 1.00 90.00 81 VAL A N 1
ATOM 596 C CA . VAL A 1 81 ? -7.488 -3.520 -14.190 1.00 90.00 81 VAL A CA 1
ATOM 597 C C . VAL A 1 81 ? -6.235 -4.082 -14.863 1.00 90.00 81 VAL A C 1
ATOM 599 O O . VAL A 1 81 ? -6.245 -4.273 -16.076 1.00 90.00 81 VAL A O 1
ATOM 602 N N . LEU A 1 82 ? -5.182 -4.406 -14.107 1.00 86.62 82 LEU A N 1
ATOM 603 C CA . LEU A 1 82 ? -3.976 -5.029 -14.666 1.00 86.62 82 LEU A CA 1
ATOM 604 C C . LEU A 1 82 ? -4.280 -6.387 -15.312 1.00 86.62 82 LEU A C 1
ATOM 606 O O . LEU A 1 82 ? -3.843 -6.629 -16.433 1.00 86.62 82 LEU A O 1
ATOM 610 N N . LEU A 1 83 ? -5.084 -7.233 -14.662 1.00 85.94 83 LEU A N 1
ATOM 611 C CA . LEU A 1 83 ? -5.522 -8.514 -15.230 1.00 85.94 83 LEU A CA 1
ATOM 612 C C . LEU A 1 83 ? -6.336 -8.330 -16.516 1.00 85.94 83 LEU A C 1
ATOM 614 O O . LEU A 1 83 ? -6.149 -9.060 -17.487 1.00 85.94 83 LEU A O 1
ATOM 618 N N . ALA A 1 84 ? -7.230 -7.339 -16.545 1.00 88.44 84 ALA A N 1
ATOM 619 C CA . ALA A 1 84 ? -7.989 -7.019 -17.747 1.00 88.44 84 ALA A CA 1
ATOM 620 C C . ALA A 1 84 ? -7.059 -6.589 -18.893 1.00 88.44 84 ALA A C 1
ATOM 622 O O . ALA A 1 84 ? -7.249 -7.015 -20.031 1.00 88.44 84 ALA A O 1
ATOM 623 N N . LEU A 1 85 ? -6.019 -5.803 -18.594 1.00 88.44 85 LEU A N 1
ATOM 624 C CA . LEU A 1 85 ? -5.011 -5.411 -19.578 1.00 88.44 85 LEU A CA 1
ATOM 625 C C . LEU A 1 85 ? -4.191 -6.604 -20.083 1.00 88.44 85 LEU A C 1
ATOM 627 O O . LEU A 1 85 ? -3.943 -6.673 -21.282 1.00 88.44 85 LEU A O 1
ATOM 631 N N . GLU A 1 86 ? -3.823 -7.564 -19.231 1.00 85.62 86 GLU A N 1
ATOM 632 C CA . GLU A 1 86 ? -3.136 -8.794 -19.665 1.00 85.62 86 GLU A CA 1
ATOM 633 C C . GLU A 1 86 ? -3.971 -9.585 -20.680 1.00 85.62 86 GLU A C 1
ATOM 635 O O . GLU A 1 86 ? -3.454 -10.022 -21.708 1.00 85.62 86 GLU A O 1
ATOM 640 N N . GLN A 1 87 ? -5.277 -9.727 -20.428 1.00 84.25 87 GLN A N 1
ATOM 641 C CA . GLN A 1 87 ? -6.188 -10.439 -21.330 1.00 84.25 87 GLN A CA 1
ATOM 642 C C . GLN A 1 87 ? -6.400 -9.699 -22.658 1.00 84.25 87 GLN A C 1
ATOM 644 O O . GLN A 1 87 ? -6.474 -10.332 -23.708 1.00 84.25 87 GLN A O 1
ATOM 649 N N . VAL A 1 88 ? -6.487 -8.364 -22.627 1.00 86.12 88 VAL A N 1
ATOM 650 C CA . VAL A 1 88 ? -6.706 -7.539 -23.828 1.00 86.12 88 VAL A CA 1
ATOM 651 C C . VAL A 1 88 ? -5.441 -7.423 -24.681 1.00 86.12 88 VAL A C 1
ATOM 653 O O . VAL A 1 88 ? -5.522 -7.462 -25.906 1.00 86.12 88 VAL A O 1
ATOM 656 N N . LEU A 1 89 ? -4.275 -7.271 -24.050 1.00 85.25 89 LEU A N 1
ATOM 657 C CA . LEU A 1 89 ? -2.994 -7.086 -24.736 1.00 85.25 89 LEU A CA 1
ATOM 658 C C . LEU A 1 89 ? -2.304 -8.417 -25.083 1.00 85.25 89 LEU A C 1
ATOM 660 O O . LEU A 1 89 ? -1.329 -8.413 -25.831 1.00 85.25 89 LEU A O 1
ATOM 664 N N . GLY A 1 90 ? -2.778 -9.548 -24.546 1.00 78.38 90 GLY A N 1
ATOM 665 C CA . GLY A 1 90 ? -2.227 -10.881 -24.815 1.00 78.38 90 GLY A CA 1
ATOM 666 C C . GLY A 1 90 ? -0.807 -11.100 -24.279 1.00 78.38 90 GLY A C 1
ATOM 667 O O . GLY A 1 90 ? -0.150 -12.071 -24.650 1.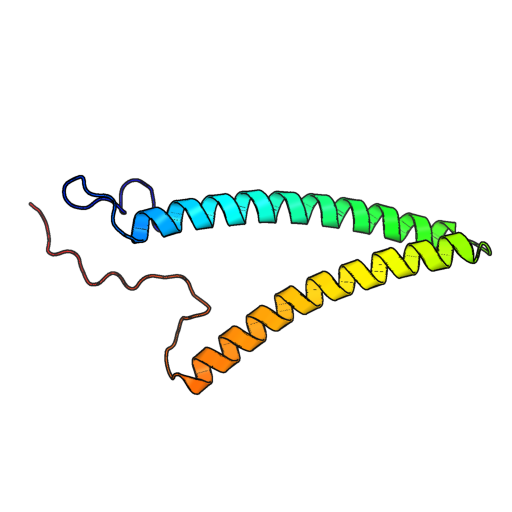00 78.38 90 GLY A O 1
ATOM 668 N N . VAL A 1 91 ? -0.319 -10.204 -23.420 1.00 73.00 91 VAL A N 1
ATOM 669 C CA . VAL A 1 91 ? 0.988 -10.299 -22.760 1.00 73.00 91 VAL A CA 1
ATOM 670 C C . VAL A 1 91 ? 0.809 -10.899 -21.368 1.00 73.00 91 VAL A C 1
ATOM 672 O O . VAL A 1 91 ? 0.139 -10.329 -20.511 1.00 73.00 91 VAL A O 1
ATOM 675 N N . GLY A 1 92 ? 1.404 -12.070 -21.137 1.00 64.69 92 GLY A N 1
ATOM 676 C CA . GLY A 1 92 ? 1.465 -12.676 -19.809 1.00 64.69 92 GLY A CA 1
ATOM 677 C C . GLY A 1 92 ? 2.552 -12.013 -18.963 1.00 64.69 92 GLY A C 1
ATOM 678 O O . GLY A 1 92 ? 3.691 -11.908 -19.414 1.00 64.69 92 GLY A O 1
ATOM 679 N N . GLY A 1 93 ? 2.213 -11.589 -17.742 1.00 65.00 93 GLY A N 1
ATOM 680 C CA . GLY A 1 93 ? 3.194 -11.098 -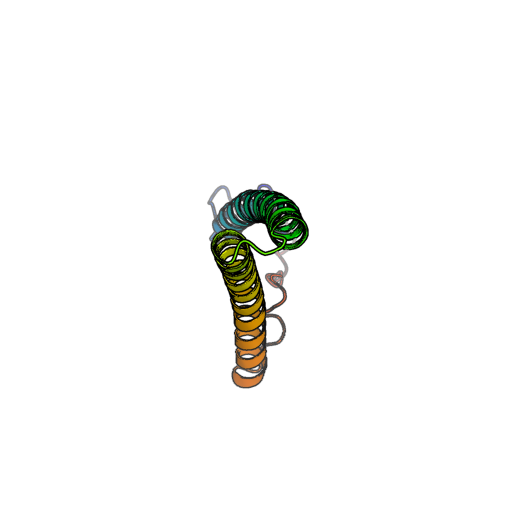16.767 1.00 65.00 93 GLY A CA 1
ATOM 681 C C . GLY A 1 93 ? 3.243 -9.581 -16.569 1.00 65.00 93 GLY A C 1
ATOM 682 O O . GLY A 1 93 ? 4.296 -9.066 -16.222 1.00 65.00 93 GLY A O 1
ATOM 683 N N . LEU A 1 94 ? 2.138 -8.848 -16.729 1.00 66.31 94 LEU A N 1
ATOM 684 C CA . LEU A 1 94 ? 2.057 -7.447 -16.275 1.00 66.31 94 LEU A CA 1
ATOM 685 C C . LEU A 1 94 ? 1.877 -7.357 -14.751 1.00 66.31 94 LEU A C 1
ATOM 687 O O . LEU A 1 94 ? 2.279 -6.384 -14.119 1.00 66.31 94 LEU A O 1
ATOM 691 N N . THR A 1 95 ? 1.287 -8.391 -14.155 1.00 64.12 95 THR A N 1
ATOM 692 C CA . THR A 1 95 ? 1.146 -8.577 -12.705 1.00 64.12 95 THR A CA 1
ATOM 693 C C . THR A 1 95 ? 2.423 -9.101 -12.053 1.00 64.12 95 THR A C 1
ATOM 695 O O . THR A 1 95 ? 2.605 -8.969 -10.843 1.00 64.12 95 THR A O 1
ATOM 698 N N . THR A 1 96 ? 3.324 -9.677 -12.850 1.00 55.50 96 THR A N 1
ATOM 699 C CA . THR A 1 96 ? 4.629 -10.162 -12.408 1.00 55.50 96 THR A CA 1
ATOM 700 C C . THR A 1 96 ? 5.695 -9.197 -12.905 1.00 55.50 96 THR A C 1
ATOM 702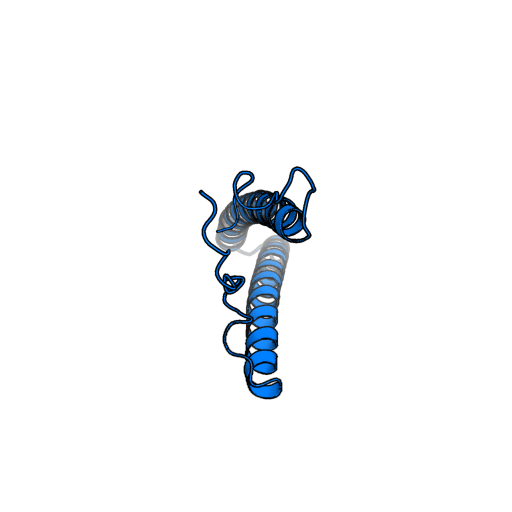 O O . THR A 1 96 ? 6.101 -9.257 -14.058 1.00 55.50 96 THR A O 1
ATOM 705 N N . PHE A 1 97 ? 6.187 -8.319 -12.028 1.00 58.50 97 PHE A N 1
ATOM 706 C CA . PHE A 1 97 ? 7.333 -7.451 -12.319 1.00 58.50 97 PHE A CA 1
ATOM 707 C C . PHE A 1 97 ? 8.632 -8.278 -12.371 1.00 58.50 97 PHE A C 1
ATOM 709 O O . PHE A 1 97 ? 9.500 -8.209 -11.501 1.00 58.50 97 PHE A O 1
ATOM 716 N N . THR A 1 98 ? 8.745 -9.132 -13.384 1.00 52.34 98 THR A N 1
ATOM 717 C CA . THR A 1 98 ? 9.985 -9.777 -13.797 1.00 52.34 98 THR A CA 1
ATOM 718 C C . THR A 1 98 ? 10.323 -9.225 -15.164 1.00 52.34 98 THR A C 1
ATOM 720 O O . THR A 1 98 ? 9.741 -9.640 -16.166 1.00 52.34 98 THR A O 1
ATOM 723 N N . ILE A 1 99 ? 11.268 -8.286 -15.224 1.00 56.47 99 ILE A N 1
ATOM 724 C CA . ILE A 1 99 ? 11.893 -7.948 -16.498 1.00 56.47 99 ILE A CA 1
ATOM 725 C C . ILE A 1 99 ? 12.542 -9.239 -17.004 1.00 56.47 99 ILE A C 1
ATOM 727 O O . ILE A 1 99 ? 13.489 -9.715 -16.376 1.00 56.47 99 ILE A O 1
ATOM 731 N N . HIS A 1 100 ? 12.013 -9.821 -18.084 1.00 47.97 100 HIS A N 1
ATOM 732 C CA . HIS A 1 100 ? 12.632 -10.967 -18.743 1.00 47.97 100 HIS A CA 1
ATOM 733 C C . HIS A 1 100 ? 14.081 -10.570 -19.040 1.00 47.97 100 HIS A C 1
ATOM 735 O O . HIS A 1 100 ? 14.344 -9.570 -19.716 1.00 47.97 100 HIS A O 1
ATOM 741 N N . GLU A 1 101 ? 15.024 -11.279 -18.431 1.00 47.72 101 GLU A N 1
ATOM 742 C CA . GLU A 1 101 ? 16.429 -11.135 -18.753 1.00 47.72 101 GLU A CA 1
ATOM 743 C C . GLU A 1 101 ? 16.582 -11.628 -20.192 1.00 47.72 101 GLU A C 1
ATOM 745 O O . GLU A 1 101 ? 16.603 -12.827 -20.455 1.00 47.72 101 GLU A O 1
ATOM 750 N N . VAL A 1 102 ? 16.616 -10.705 -21.157 1.00 50.09 102 VAL A N 1
ATOM 751 C CA . VAL A 1 102 ? 17.278 -11.001 -22.425 1.00 50.09 102 VAL A CA 1
ATOM 752 C C . VAL A 1 102 ? 18.719 -11.267 -22.023 1.00 50.09 102 VAL A C 1
ATOM 754 O O . VAL A 1 102 ? 19.388 -10.347 -21.554 1.00 50.09 102 VAL A O 1
ATOM 757 N N . ALA A 1 103 ? 19.105 -12.542 -22.091 1.00 44.81 103 ALA A N 1
ATOM 758 C CA . ALA A 1 103 ? 20.402 -13.070 -21.701 1.00 44.81 103 ALA A CA 1
ATOM 759 C C . ALA A 1 103 ? 21.514 -12.050 -21.967 1.00 44.81 103 ALA A C 1
ATOM 761 O O . ALA A 1 103 ? 21.746 -11.658 -23.115 1.00 44.81 103 ALA A O 1
ATOM 762 N N . ALA A 1 104 ? 22.188 -11.611 -20.903 1.00 47.16 104 ALA A N 1
ATOM 763 C CA . ALA A 1 104 ? 23.442 -10.899 -21.061 1.00 47.16 104 ALA A CA 1
ATOM 764 C C . ALA A 1 104 ? 24.413 -11.840 -21.800 1.00 47.16 104 ALA A C 1
ATOM 766 O O . ALA A 1 104 ? 24.557 -12.996 -21.383 1.00 47.16 104 ALA A O 1
ATOM 767 N N . PRO A 1 105 ? 25.056 -11.419 -22.906 1.00 45.06 105 PRO A N 1
ATOM 768 C CA . PRO A 1 105 ? 26.128 -12.215 -23.476 1.00 45.06 105 PRO A CA 1
ATOM 769 C C . PRO A 1 105 ? 27.210 -12.355 -22.406 1.00 45.06 105 PRO A C 1
ATOM 771 O O . PRO A 1 105 ? 27.606 -11.368 -21.788 1.00 45.06 105 PRO A O 1
ATOM 774 N N . ALA A 1 106 ? 27.627 -13.598 -22.172 1.00 49.09 106 ALA A N 1
ATOM 775 C CA . ALA A 1 106 ? 28.680 -13.962 -21.241 1.00 49.09 106 ALA A CA 1
ATOM 776 C C . ALA A 1 106 ? 29.868 -12.991 -21.351 1.00 49.09 106 ALA A C 1
ATOM 778 O O . ALA A 1 106 ? 30.522 -12.915 -22.392 1.00 49.09 106 ALA A O 1
ATOM 779 N N . SER A 1 107 ? 30.130 -12.250 -20.279 1.00 42.03 107 SER A N 1
ATOM 780 C CA . SER A 1 107 ? 31.396 -11.553 -20.085 1.00 42.03 107 SER A CA 1
ATOM 781 C C . SER A 1 107 ? 32.465 -12.572 -19.668 1.00 42.03 107 SER A C 1
ATOM 783 O O . SER A 1 107 ? 32.163 -13.406 -18.808 1.00 42.03 107 SER A O 1
ATOM 785 N N . PRO A 1 108 ? 33.691 -12.533 -20.216 1.00 51.97 108 PRO A N 1
ATOM 786 C CA . PRO A 1 108 ? 34.849 -13.051 -19.495 1.00 51.97 108 PRO A CA 1
ATOM 787 C C . PRO A 1 108 ? 35.154 -12.199 -18.254 1.00 51.97 108 PRO A C 1
ATOM 789 O O . PRO A 1 108 ? 34.899 -10.972 -18.296 1.00 51.97 108 PRO A O 1
#

Secondary structure (DSSP, 8-state):
---TTSSEETTEEPHHHHHHHHHHHHHHHHHHHHHHHHHHHHHHHHHHHT-TT-HHHHHHHHHHHHHHHHHHHHHHHHHHHHHHHHHHH--S-SSS------------

Organism: NCBI:txid1974853

Sequence (108 aa):
MTTWSNCLIDGVPTLKCLEVVFQNILLALGGLIFVILLVLFIYGSITILTAGDNAEKLKKGKGIFTSAIIGVVVIAGAYVVLLALEQVLGVGGLTTFTIHEVAAPASP